Protein AF-A0A3B9EGW2-F1 (afdb_monomer_lite)

Radius of gyration: 11.52 Å; chains: 1; bounding box: 25×28×24 Å

Sequence (63 aa):
MQLAQMVAVWRQGEAAKHDPVLVNMLARHAATLNRLAPGAAEKVL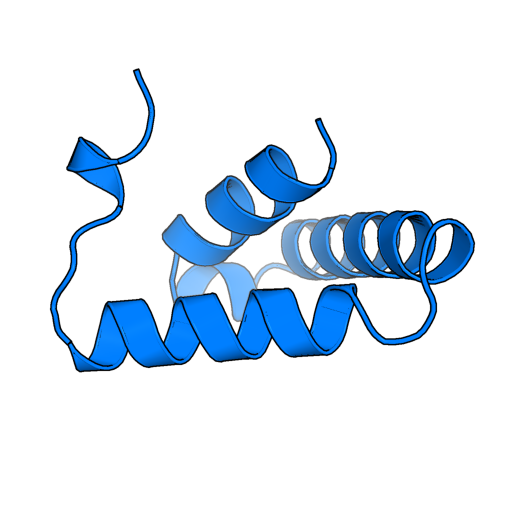AAFEDMKAQGIDLKRALP

Secondary structure (DSSP, 8-state):
-HHHHHHHHHTTTHHHHS-HHHHHHHHHHHHHHHHHSTTHHHHHHHHHHHHHHTT--GGGS--

Foldseek 3Di:
DLLVLLVVLCLVPPVSVPPPVSVVSNVVSLVVVCVVPNCPSVVSVVVVVVCVVVVPDCVPVDD

pLDDT: mean 78.28, std 11.26, range [45.12, 91.0]

Structure (mmCIF, N/CA/C/O backbone):
data_AF-A0A3B9EGW2-F1
#
_entry.id   AF-A0A3B9EGW2-F1
#
loop_
_atom_site.group_PDB
_atom_site.id
_atom_site.type_symbol
_atom_site.label_atom_id
_atom_site.label_alt_id
_atom_site.label_comp_id
_atom_site.label_asym_id
_atom_site.label_entity_id
_atom_site.label_seq_id
_atom_site.pdbx_PDB_ins_code
_atom_site.Cartn_x
_atom_site.Cartn_y
_atom_site.Cartn_z
_atom_site.occupancy
_atom_site.B_iso_or_equiv
_atom_site.auth_seq_id
_atom_site.auth_comp_id
_atom_site.auth_asym_id
_atom_site.auth_atom_id
_atom_site.pdbx_PDB_model_num
ATOM 1 N N . MET A 1 1 ? 10.733 4.282 4.909 1.00 68.38 1 MET A N 1
ATOM 2 C CA . MET A 1 1 ? 10.649 4.644 3.473 1.00 68.38 1 MET A CA 1
ATOM 3 C C . MET A 1 1 ? 9.661 3.787 2.675 1.00 68.38 1 MET A C 1
ATOM 5 O O . MET A 1 1 ? 8.847 4.376 1.984 1.00 68.38 1 MET A O 1
ATOM 9 N N . GLN A 1 2 ? 9.647 2.451 2.797 1.00 73.56 2 GLN A N 1
ATOM 10 C CA . GLN A 1 2 ? 8.754 1.570 2.008 1.00 73.56 2 GLN A CA 1
ATOM 11 C C . GLN A 1 2 ? 7.249 1.865 2.185 1.00 73.56 2 GLN A C 1
ATOM 13 O O . GLN A 1 2 ? 6.516 1.960 1.207 1.00 73.56 2 GLN A O 1
ATOM 18 N N . LEU A 1 3 ? 6.797 2.098 3.424 1.00 73.25 3 LEU A N 1
ATOM 19 C CA . LEU A 1 3 ? 5.398 2.437 3.716 1.00 73.25 3 LEU A CA 1
ATOM 20 C C . LEU A 1 3 ? 4.941 3.719 2.998 1.00 73.25 3 LEU A C 1
ATOM 22 O O . LEU A 1 3 ? 3.894 3.730 2.364 1.00 73.25 3 LEU A O 1
ATOM 26 N N . ALA A 1 4 ? 5.758 4.776 3.037 1.00 73.44 4 ALA A N 1
ATOM 27 C CA . ALA A 1 4 ? 5.460 6.048 2.375 1.00 73.44 4 ALA A CA 1
ATOM 28 C C . ALA A 1 4 ? 5.380 5.909 0.843 1.00 73.44 4 ALA A C 1
ATOM 30 O O . ALA A 1 4 ? 4.573 6.576 0.203 1.00 73.44 4 ALA A O 1
ATOM 31 N N . GLN A 1 5 ? 6.174 5.007 0.257 1.00 77.31 5 GLN A N 1
ATOM 32 C CA . GLN A 1 5 ? 6.118 4.701 -1.175 1.00 77.31 5 GLN A CA 1
ATOM 33 C C . GLN A 1 5 ? 4.837 3.936 -1.540 1.00 77.31 5 GLN A C 1
ATOM 35 O O . GLN A 1 5 ? 4.197 4.269 -2.535 1.00 77.31 5 GLN A O 1
ATOM 40 N N . MET A 1 6 ? 4.399 2.984 -0.706 1.00 79.19 6 MET A N 1
ATOM 41 C CA . MET A 1 6 ? 3.104 2.313 -0.886 1.00 79.19 6 MET A CA 1
ATOM 42 C C . MET A 1 6 ? 1.930 3.301 -0.782 1.00 79.19 6 MET A C 1
ATOM 44 O O . MET A 1 6 ? 1.031 3.248 -1.617 1.00 79.19 6 MET A O 1
ATOM 48 N N . VAL A 1 7 ? 1.972 4.250 0.168 1.00 76.25 7 VAL A N 1
ATOM 49 C CA . VAL A 1 7 ? 0.991 5.353 0.261 1.00 76.25 7 VAL A CA 1
ATOM 50 C C . VAL A 1 7 ? 0.983 6.183 -1.023 1.00 76.25 7 VAL A C 1
ATOM 52 O O . VAL A 1 7 ? -0.082 6.503 -1.541 1.00 76.25 7 VAL A O 1
ATOM 55 N N . ALA A 1 8 ? 2.158 6.548 -1.546 1.00 77.75 8 ALA A N 1
ATOM 56 C CA . ALA A 1 8 ? 2.268 7.392 -2.733 1.00 77.75 8 ALA A CA 1
ATOM 57 C C . ALA A 1 8 ? 1.654 6.736 -3.979 1.00 77.75 8 ALA A C 1
ATOM 59 O O . ALA A 1 8 ? 0.945 7.412 -4.721 1.00 77.75 8 ALA A O 1
ATOM 60 N N . VAL A 1 9 ? 1.875 5.430 -4.183 1.00 75.19 9 VAL A N 1
ATOM 61 C CA . VAL A 1 9 ? 1.242 4.675 -5.279 1.00 75.19 9 VAL A CA 1
ATOM 62 C C . VAL A 1 9 ? -0.263 4.546 -5.051 1.00 75.19 9 VAL A C 1
ATOM 64 O O . VAL A 1 9 ? -1.048 4.795 -5.960 1.00 75.19 9 VAL A O 1
ATOM 67 N N . TRP A 1 10 ? -0.686 4.233 -3.826 1.00 73.56 10 TRP A N 1
ATOM 68 C CA . TRP A 1 10 ? -2.101 4.088 -3.491 1.00 73.56 10 TRP A CA 1
ATOM 69 C C . TRP A 1 10 ? -2.901 5.393 -3.674 1.00 73.56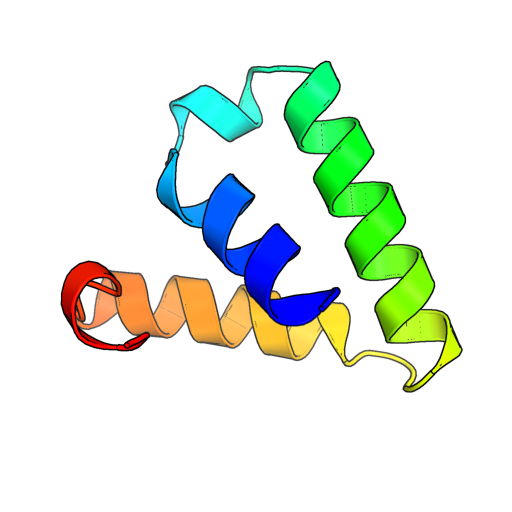 10 TRP A C 1
ATOM 71 O O . TRP A 1 10 ? -4.023 5.373 -4.179 1.00 73.56 10 TRP A O 1
ATOM 81 N N . ARG A 1 11 ? -2.305 6.554 -3.362 1.00 72.81 11 ARG A N 1
ATOM 82 C CA . ARG A 1 11 ? -2.921 7.885 -3.545 1.00 72.81 11 ARG A CA 1
ATOM 83 C C . ARG A 1 11 ? -3.235 8.240 -4.996 1.00 72.81 11 ARG A C 1
ATOM 85 O O . ARG A 1 11 ? -4.061 9.119 -5.225 1.00 72.81 11 ARG A O 1
ATOM 92 N N . GLN A 1 12 ? -2.591 7.595 -5.963 1.00 75.31 12 GLN A N 1
ATOM 93 C CA . GLN A 1 12 ? -2.905 7.794 -7.378 1.00 75.31 12 GLN A CA 1
ATOM 94 C C . GLN A 1 12 ? -4.226 7.114 -7.789 1.00 75.31 12 GLN A C 1
ATOM 96 O O . GLN A 1 12 ? -4.718 7.330 -8.896 1.00 75.31 12 GLN A O 1
ATOM 101 N N . GLY A 1 13 ? -4.844 6.350 -6.880 1.00 70.62 13 GLY A N 1
ATOM 102 C CA . GLY A 1 13 ? -6.185 5.804 -7.044 1.00 70.62 13 GLY A CA 1
ATOM 103 C C . GLY A 1 13 ? -6.267 4.713 -8.111 1.00 70.62 13 GLY A C 1
ATOM 104 O O . GLY A 1 13 ? -5.282 4.045 -8.424 1.00 70.62 13 GLY A O 1
ATOM 105 N N . GLU A 1 14 ? -7.463 4.522 -8.674 1.00 69.31 14 GLU A N 1
ATOM 106 C CA . GLU A 1 14 ? -7.732 3.463 -9.662 1.00 69.31 14 GLU A CA 1
ATOM 107 C C . GLU A 1 14 ? -6.846 3.573 -10.913 1.00 69.31 14 GLU A C 1
ATOM 109 O O . GLU A 1 14 ? -6.463 2.555 -11.479 1.00 69.31 14 GLU A O 1
ATOM 114 N N . ALA A 1 15 ? -6.434 4.783 -11.304 1.00 67.88 15 ALA A N 1
ATOM 115 C CA . ALA A 1 15 ? -5.553 4.985 -12.455 1.00 67.88 15 ALA A CA 1
ATOM 116 C C . ALA A 1 15 ? -4.193 4.282 -12.287 1.00 67.88 15 ALA A C 1
ATOM 118 O O . ALA A 1 15 ? -3.678 3.700 -13.240 1.00 67.88 15 ALA A O 1
ATOM 119 N N . ALA A 1 16 ? -3.645 4.246 -11.069 1.00 72.50 16 ALA A N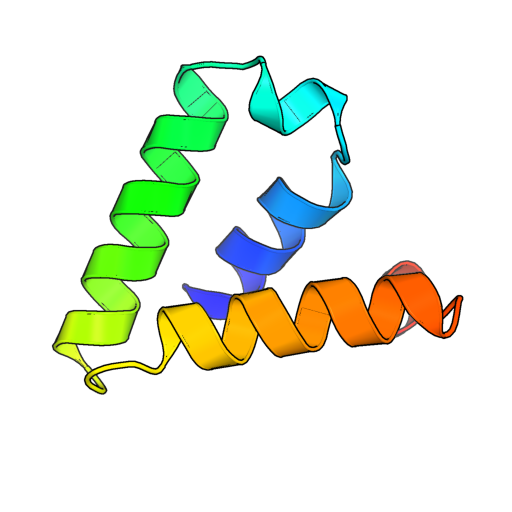 1
ATOM 120 C CA . ALA A 1 16 ? -2.379 3.567 -10.804 1.00 72.50 16 ALA A CA 1
ATOM 121 C C . ALA A 1 16 ? -2.482 2.040 -10.805 1.00 72.50 16 ALA A C 1
ATOM 123 O O . ALA A 1 16 ? -1.473 1.370 -11.015 1.00 72.50 16 ALA A O 1
ATOM 124 N N . LYS A 1 17 ? -3.683 1.474 -10.630 1.00 70.38 17 LYS A N 1
ATOM 125 C CA . LYS A 1 17 ? -3.897 0.025 -10.779 1.00 70.38 17 LYS A CA 1
ATOM 126 C C . LYS A 1 17 ? -3.775 -0.432 -12.232 1.00 70.38 17 LYS A C 1
ATOM 128 O O . LYS A 1 17 ? -3.544 -1.612 -12.479 1.00 70.38 17 LYS A O 1
ATOM 133 N N . HIS A 1 18 ? -3.927 0.494 -13.177 1.00 76.75 18 HIS A N 1
ATOM 134 C CA . HIS A 1 18 ? -3.814 0.227 -14.607 1.00 76.75 18 HIS A CA 1
ATOM 135 C C . HIS A 1 18 ? -2.441 0.602 -15.185 1.00 76.75 18 HIS A C 1
ATOM 137 O O . HIS A 1 18 ? -2.164 0.262 -16.333 1.00 76.75 18 HIS A O 1
ATOM 143 N N . ASP A 1 19 ? -1.567 1.244 -14.402 1.00 83.44 19 ASP A N 1
ATOM 144 C CA . ASP A 1 19 ? -0.192 1.532 -14.808 1.00 83.44 19 ASP A CA 1
ATOM 145 C C . ASP A 1 19 ? 0.739 0.364 -14.412 1.00 83.44 19 ASP A C 1
ATOM 147 O O . ASP A 1 19 ? 0.984 0.124 -13.222 1.00 83.44 19 ASP A O 1
ATOM 151 N N . PRO A 1 20 ? 1.310 -0.366 -15.387 1.00 83.38 20 PRO A N 1
ATOM 152 C CA . PRO A 1 20 ? 2.158 -1.521 -15.109 1.00 83.38 20 PRO A CA 1
ATOM 153 C C . PRO A 1 20 ? 3.454 -1.163 -14.366 1.00 83.38 20 PRO A C 1
ATOM 155 O O . PRO A 1 20 ? 4.011 -2.008 -13.661 1.00 83.38 20 PRO A O 1
ATOM 158 N N . VAL A 1 21 ? 3.960 0.067 -14.487 1.00 88.31 21 VAL A N 1
ATOM 159 C CA . VAL A 1 21 ? 5.147 0.527 -13.752 1.00 88.31 21 VAL A CA 1
ATOM 160 C C . VAL A 1 21 ? 4.811 0.685 -12.274 1.00 88.31 21 VAL A C 1
ATOM 162 O O . VAL A 1 21 ? 5.552 0.198 -11.415 1.00 88.31 21 VAL A O 1
ATOM 165 N N . LEU A 1 22 ? 3.676 1.310 -11.968 1.00 83.12 22 LEU A N 1
ATOM 166 C CA . LEU A 1 22 ? 3.249 1.566 -10.593 1.00 83.12 22 LEU A CA 1
ATOM 167 C C . LEU A 1 22 ? 2.849 0.283 -9.865 1.00 83.12 22 LEU A C 1
ATOM 169 O O . LEU A 1 22 ? 3.238 0.092 -8.710 1.00 83.12 22 LEU A O 1
ATOM 173 N N . VAL A 1 23 ? 2.171 -0.639 -10.553 1.00 83.69 23 VAL A N 1
ATOM 174 C CA . VAL A 1 23 ? 1.866 -1.978 -10.022 1.00 83.69 23 VAL A CA 1
ATOM 175 C C . VAL A 1 23 ? 3.153 -2.727 -9.663 1.00 83.69 23 VAL A C 1
ATOM 177 O O . VAL A 1 23 ? 3.272 -3.280 -8.567 1.00 83.69 23 VAL A O 1
ATOM 180 N N . ASN A 1 24 ? 4.158 -2.693 -10.541 1.00 87.19 24 ASN A N 1
ATOM 181 C CA . ASN A 1 24 ? 5.446 -3.335 -10.280 1.00 87.19 24 ASN A CA 1
ATOM 182 C C . ASN A 1 24 ? 6.216 -2.680 -9.124 1.00 87.19 24 ASN A C 1
ATOM 184 O O . ASN A 1 24 ? 6.846 -3.385 -8.331 1.00 87.19 24 ASN A O 1
ATOM 188 N N . MET A 1 25 ? 6.172 -1.350 -8.994 1.00 87.00 25 MET A N 1
ATOM 189 C CA . MET A 1 25 ? 6.762 -0.663 -7.840 1.00 87.00 25 MET A CA 1
ATOM 190 C C . MET A 1 25 ? 6.073 -1.081 -6.540 1.00 87.00 25 MET A C 1
ATOM 192 O O . MET A 1 25 ? 6.756 -1.479 -5.595 1.00 87.00 25 MET A O 1
ATOM 196 N N . LEU A 1 26 ? 4.736 -1.079 -6.503 1.00 84.50 26 LEU A N 1
ATOM 197 C CA . LEU A 1 26 ? 3.970 -1.499 -5.329 1.00 84.50 26 LEU A CA 1
ATOM 198 C C . LEU A 1 26 ? 4.322 -2.931 -4.907 1.00 84.50 26 LEU A C 1
ATOM 200 O O . LEU A 1 26 ? 4.580 -3.172 -3.728 1.00 84.50 26 LEU A O 1
ATOM 204 N N . ALA A 1 27 ? 4.412 -3.858 -5.864 1.00 86.56 27 ALA A N 1
ATOM 205 C CA . ALA A 1 27 ? 4.791 -5.245 -5.602 1.00 86.56 27 ALA A CA 1
ATOM 206 C C . ALA A 1 27 ? 6.195 -5.365 -4.980 1.00 86.56 27 ALA A C 1
ATOM 208 O O . ALA A 1 27 ? 6.392 -6.116 -4.023 1.00 86.56 27 ALA A O 1
ATOM 209 N N . ARG A 1 28 ? 7.175 -4.586 -5.462 1.00 89.88 28 ARG A N 1
ATOM 210 C CA . ARG A 1 28 ? 8.538 -4.555 -4.895 1.00 89.88 28 ARG A CA 1
ATOM 211 C C . ARG A 1 28 ? 8.561 -3.992 -3.473 1.00 89.88 28 ARG A C 1
ATOM 213 O O . ARG A 1 28 ? 9.272 -4.524 -2.614 1.00 89.88 28 ARG A O 1
ATOM 220 N N . HIS A 1 29 ? 7.781 -2.946 -3.211 1.00 87.94 29 HIS A N 1
ATOM 221 C CA . HIS A 1 29 ? 7.668 -2.357 -1.878 1.00 87.94 29 HIS A CA 1
ATOM 222 C C . HIS A 1 29 ? 6.998 -3.324 -0.894 1.00 87.94 29 HIS A C 1
ATOM 224 O O . HIS A 1 29 ? 7.522 -3.552 0.199 1.00 87.94 29 HIS A O 1
ATOM 230 N N . ALA A 1 30 ? 5.913 -3.976 -1.317 1.00 86.69 30 ALA A N 1
ATOM 231 C CA . ALA A 1 30 ? 5.224 -5.005 -0.547 1.00 86.69 30 ALA A CA 1
ATOM 232 C C . ALA A 1 30 ? 6.139 -6.198 -0.230 1.00 86.69 30 ALA A C 1
ATOM 234 O O . ALA A 1 30 ? 6.212 -6.630 0.920 1.00 86.69 30 ALA A O 1
ATOM 235 N N . ALA A 1 31 ? 6.901 -6.689 -1.214 1.00 89.25 31 ALA A N 1
ATOM 236 C CA . ALA A 1 31 ? 7.863 -7.772 -1.012 1.00 89.25 31 ALA A CA 1
ATOM 237 C C . ALA A 1 31 ? 8.960 -7.386 -0.006 1.00 89.25 31 ALA A C 1
ATOM 239 O O . ALA A 1 31 ? 9.312 -8.176 0.870 1.00 89.25 31 ALA A O 1
ATOM 240 N N . THR A 1 32 ? 9.470 -6.154 -0.093 1.00 90.56 32 THR A N 1
ATOM 241 C CA . THR A 1 32 ? 10.469 -5.639 0.855 1.00 90.56 32 THR A CA 1
ATOM 242 C C . THR A 1 32 ? 9.902 -5.557 2.270 1.00 90.56 32 THR A C 1
ATOM 244 O O . THR A 1 32 ? 10.557 -5.971 3.224 1.00 90.56 32 THR A O 1
ATOM 247 N N . LEU A 1 33 ? 8.674 -5.058 2.413 1.00 86.31 33 LEU A N 1
ATOM 248 C CA . LEU A 1 33 ? 8.003 -4.937 3.703 1.00 86.31 33 LEU A CA 1
ATOM 249 C C . LEU A 1 33 ? 7.712 -6.313 4.322 1.00 86.31 33 LEU A C 1
ATOM 251 O O . LEU A 1 33 ? 8.018 -6.530 5.491 1.00 86.31 33 LEU A O 1
ATOM 255 N N . ASN A 1 34 ? 7.220 -7.264 3.526 1.00 88.81 34 ASN A N 1
ATOM 256 C CA . ASN A 1 34 ? 6.963 -8.634 3.973 1.00 88.81 34 ASN A CA 1
ATOM 257 C C . ASN A 1 34 ? 8.240 -9.391 4.362 1.00 88.81 34 ASN A C 1
ATOM 259 O O . ASN A 1 34 ? 8.193 -10.251 5.237 1.00 88.81 34 ASN A O 1
ATOM 263 N N . ARG A 1 35 ? 9.389 -9.058 3.758 1.00 90.94 35 ARG A N 1
ATOM 264 C CA . ARG A 1 35 ? 10.692 -9.607 4.163 1.00 90.94 35 ARG A CA 1
ATOM 265 C C . ARG A 1 35 ? 11.092 -9.171 5.574 1.00 90.94 35 ARG A C 1
ATOM 267 O O . ARG A 1 35 ? 11.746 -9.933 6.275 1.00 90.94 35 ARG A O 1
ATOM 274 N N . LEU A 1 36 ? 10.730 -7.950 5.968 1.00 89.31 36 LEU A N 1
ATOM 275 C CA . LEU A 1 36 ? 11.005 -7.409 7.302 1.00 89.31 36 LEU A CA 1
ATOM 276 C C . LEU A 1 36 ? 9.986 -7.901 8.334 1.00 89.31 36 LEU A C 1
ATOM 278 O O . LEU A 1 36 ? 10.349 -8.195 9.468 1.00 89.31 36 LEU A O 1
ATOM 282 N N . ALA A 1 37 ? 8.718 -7.986 7.937 1.00 88.00 37 ALA A N 1
ATOM 283 C CA . ALA A 1 37 ? 7.625 -8.453 8.774 1.00 88.00 37 ALA A CA 1
ATOM 284 C C . ALA A 1 37 ? 6.593 -9.197 7.907 1.00 88.00 37 ALA A C 1
ATOM 286 O O . ALA A 1 37 ? 5.858 -8.550 7.154 1.00 88.00 37 ALA A O 1
ATOM 287 N N . PRO A 1 38 ? 6.506 -10.536 7.999 1.00 91.00 38 PRO A N 1
ATOM 288 C CA . PRO A 1 38 ? 5.552 -11.315 7.215 1.00 91.00 38 PRO A CA 1
ATOM 289 C C . PRO A 1 38 ? 4.108 -10.824 7.399 1.00 91.00 38 PRO A C 1
ATOM 291 O O . PRO A 1 38 ? 3.646 -10.618 8.522 1.00 91.00 38 PRO A O 1
ATOM 294 N N . GLY A 1 39 ? 3.402 -10.606 6.288 1.00 88.00 39 GLY A N 1
ATOM 295 C CA . GLY A 1 39 ? 2.014 -10.126 6.275 1.00 88.00 39 GLY A CA 1
ATOM 296 C C . GLY A 1 39 ? 1.838 -8.629 6.568 1.00 88.00 39 GLY A C 1
ATOM 297 O O . GLY A 1 39 ? 0.709 -8.140 6.613 1.00 88.00 39 GLY A O 1
ATOM 298 N N . ALA A 1 40 ? 2.915 -7.862 6.762 1.00 88.38 40 ALA A N 1
ATOM 299 C CA . ALA A 1 40 ? 2.803 -6.426 7.013 1.00 88.38 40 ALA A CA 1
ATOM 300 C C . ALA A 1 40 ? 2.255 -5.657 5.800 1.00 88.38 40 ALA A C 1
ATOM 302 O O . ALA A 1 40 ? 1.500 -4.704 5.983 1.00 88.38 40 ALA A O 1
ATOM 303 N N . ALA A 1 41 ? 2.573 -6.077 4.571 1.00 86.69 41 ALA A N 1
ATOM 304 C CA . ALA A 1 41 ? 2.065 -5.415 3.370 1.00 86.69 41 ALA A CA 1
ATOM 305 C C . ALA A 1 41 ? 0.540 -5.537 3.226 1.00 86.69 41 ALA A C 1
ATOM 307 O O . ALA A 1 41 ? -0.117 -4.560 2.880 1.00 86.69 41 ALA A O 1
ATOM 308 N N . GLU A 1 42 ? -0.027 -6.701 3.547 1.00 87.25 42 GLU A N 1
ATOM 309 C CA . GLU A 1 42 ? -1.477 -6.932 3.507 1.00 87.25 42 GLU A CA 1
ATOM 310 C C . GLU A 1 42 ? -2.204 -6.061 4.531 1.00 87.25 42 GLU A C 1
ATOM 312 O O . GLU A 1 42 ? -3.180 -5.395 4.195 1.00 87.25 42 GLU A O 1
ATOM 317 N N . LYS A 1 43 ? -1.677 -5.987 5.760 1.00 87.56 43 LYS A N 1
ATOM 318 C CA . LYS A 1 43 ? -2.223 -5.124 6.819 1.00 87.56 43 LYS A CA 1
ATOM 319 C C . LYS A 1 43 ? -2.198 -3.648 6.429 1.00 87.56 43 LYS A C 1
ATOM 321 O O . LYS A 1 43 ? -3.148 -2.926 6.703 1.00 87.56 43 LYS A O 1
ATOM 326 N N . VAL A 1 44 ? -1.123 -3.207 5.779 1.00 85.31 44 VAL A N 1
ATOM 327 C CA . VAL A 1 44 ? -0.971 -1.829 5.297 1.00 85.31 44 VAL A CA 1
ATOM 328 C C . VAL A 1 44 ? -1.967 -1.513 4.183 1.00 85.31 44 VAL A C 1
ATOM 330 O O . VAL A 1 44 ? -2.616 -0.473 4.231 1.00 85.31 44 VAL A O 1
ATOM 333 N N . LEU A 1 45 ? -2.120 -2.405 3.202 1.00 83.12 45 LEU A N 1
ATOM 334 C CA . LEU A 1 45 ? -3.090 -2.219 2.121 1.00 83.12 45 LEU A CA 1
ATOM 335 C C . LEU A 1 45 ? -4.527 -2.206 2.653 1.00 83.12 45 LEU A C 1
ATOM 337 O O . LEU A 1 45 ? -5.305 -1.338 2.267 1.00 83.12 45 LEU A O 1
ATOM 341 N N . ALA A 1 46 ? -4.855 -3.107 3.583 1.00 86.69 46 ALA A N 1
ATOM 342 C CA . ALA A 1 46 ? -6.157 -3.132 4.242 1.00 86.69 46 ALA A CA 1
ATOM 343 C C . ALA A 1 46 ? -6.426 -1.837 5.023 1.00 86.69 46 ALA A C 1
ATOM 345 O O . ALA A 1 46 ? -7.509 -1.271 4.909 1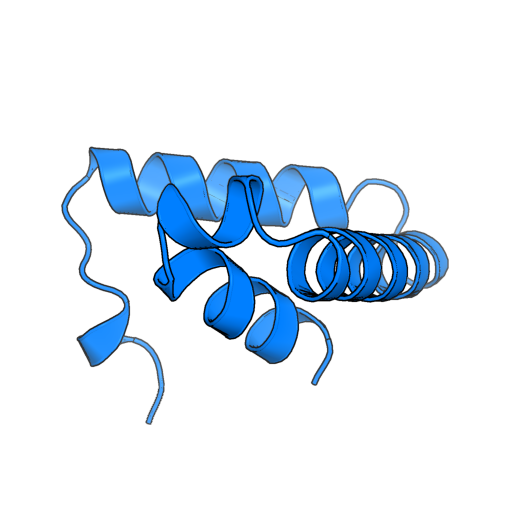.00 86.69 46 ALA A O 1
ATOM 346 N N . ALA A 1 47 ? -5.428 -1.331 5.756 1.00 85.12 47 ALA A N 1
ATOM 347 C CA . ALA A 1 47 ? -5.539 -0.060 6.464 1.00 85.12 47 ALA A CA 1
ATOM 348 C C . ALA A 1 47 ? -5.771 1.116 5.503 1.00 85.12 47 ALA A C 1
ATOM 350 O O . ALA A 1 47 ? -6.566 1.998 5.805 1.00 85.12 47 ALA A O 1
ATOM 351 N N . PHE A 1 48 ? -5.129 1.136 4.332 1.00 82.62 48 PHE A N 1
ATOM 352 C CA . PHE A 1 48 ? -5.376 2.192 3.348 1.00 82.62 48 PHE A CA 1
ATOM 353 C C . PHE A 1 48 ? -6.794 2.135 2.778 1.00 82.62 48 PHE A C 1
ATOM 355 O O . PHE A 1 48 ? -7.465 3.165 2.734 1.00 82.62 48 PHE A O 1
ATOM 362 N N . GLU A 1 49 ? -7.282 0.956 2.388 1.00 81.69 49 GLU A N 1
ATOM 363 C CA . GLU A 1 49 ? -8.663 0.808 1.906 1.00 81.69 49 GLU A CA 1
ATOM 364 C C . GLU A 1 49 ? -9.693 1.208 2.975 1.00 81.69 49 GLU A C 1
ATOM 366 O O . GLU A 1 49 ? -10.653 1.911 2.660 1.00 81.69 49 GLU A O 1
ATOM 371 N N . ASP A 1 50 ? -9.458 0.855 4.241 1.00 85.44 50 ASP A N 1
ATOM 372 C CA . ASP A 1 50 ? -10.293 1.279 5.370 1.00 85.44 50 ASP A CA 1
ATOM 373 C C . ASP A 1 50 ? -10.270 2.809 5.555 1.00 85.44 50 ASP A C 1
ATOM 375 O O . ASP A 1 50 ? -11.316 3.451 5.647 1.00 85.44 50 ASP A O 1
ATOM 379 N N . MET A 1 51 ? -9.093 3.441 5.476 1.00 80.88 51 MET A N 1
ATOM 380 C CA . MET A 1 51 ? -8.97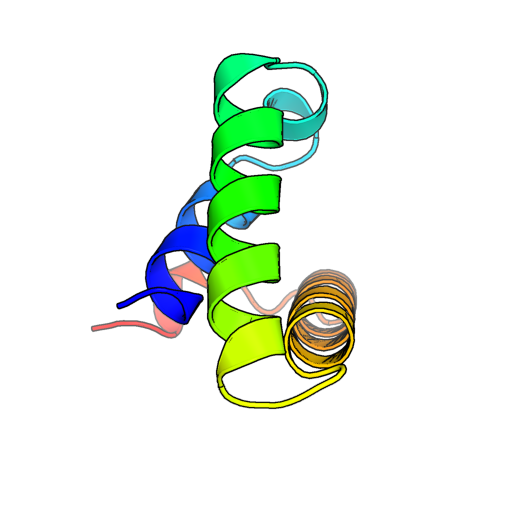1 4.905 5.519 1.00 80.88 51 MET A CA 1
ATOM 381 C C . MET A 1 51 ? -9.713 5.597 4.364 1.00 80.88 51 MET A C 1
ATOM 383 O O . MET A 1 51 ? -10.357 6.626 4.580 1.00 80.88 51 MET A O 1
ATOM 387 N N . LYS A 1 52 ? -9.670 5.038 3.147 1.00 76.88 52 LYS A N 1
ATOM 388 C CA . LYS A 1 52 ? -10.454 5.533 1.999 1.00 76.88 52 LYS A CA 1
ATOM 389 C C . LYS A 1 52 ? -11.948 5.394 2.234 1.00 76.88 52 LYS A C 1
ATOM 391 O O . LYS A 1 52 ? -12.679 6.338 1.945 1.00 76.88 52 LYS A O 1
ATOM 396 N N . ALA A 1 53 ? -12.395 4.256 2.761 1.00 81.62 53 ALA A N 1
ATOM 397 C CA . ALA A 1 53 ? -13.799 4.030 3.093 1.00 81.62 53 ALA A CA 1
ATOM 398 C C . ALA A 1 53 ? -14.299 5.014 4.164 1.00 81.62 53 ALA A C 1
ATOM 400 O O . ALA A 1 53 ? -15.430 5.489 4.088 1.00 81.62 53 ALA A O 1
ATOM 401 N N . GLN A 1 54 ? -13.431 5.388 5.105 1.00 81.75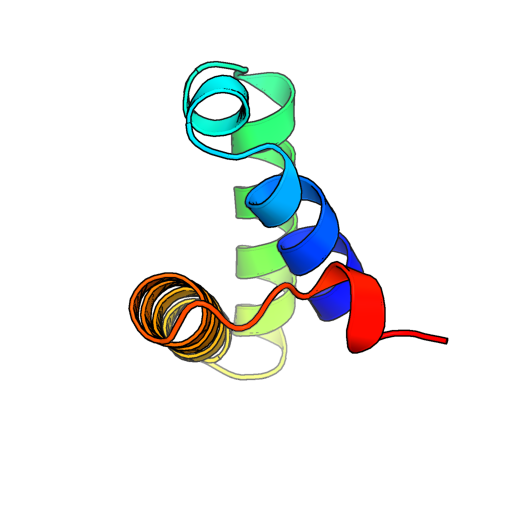 54 GLN A N 1
ATOM 402 C CA . GLN A 1 54 ? -13.707 6.395 6.132 1.00 81.75 54 GLN A CA 1
ATOM 403 C C . GLN A 1 54 ? -13.585 7.845 5.628 1.00 81.75 54 GLN A C 1
ATOM 405 O O . GLN A 1 54 ? -13.794 8.782 6.396 1.00 81.75 54 GLN A O 1
ATOM 410 N N . GLY A 1 55 ? -13.240 8.063 4.353 1.00 73.00 55 GLY A N 1
ATOM 411 C CA . GLY A 1 55 ? -13.058 9.402 3.790 1.00 73.00 55 GLY A CA 1
ATOM 412 C C . GLY A 1 55 ? -11.862 10.161 4.377 1.00 73.00 55 GLY A C 1
ATOM 413 O O . GLY A 1 55 ? -11.794 11.387 4.260 1.00 73.00 55 GLY A O 1
ATOM 414 N N . ILE A 1 56 ? -10.915 9.458 5.009 1.00 70.00 56 ILE A N 1
ATOM 415 C CA . ILE A 1 56 ? -9.695 10.055 5.549 1.00 70.00 56 ILE A CA 1
ATOM 416 C C . ILE A 1 56 ? -8.768 10.365 4.375 1.00 70.00 56 ILE A C 1
ATOM 418 O O . ILE A 1 56 ? -8.082 9.493 3.837 1.00 70.00 56 ILE A O 1
ATOM 422 N N . ASP A 1 57 ? -8.738 11.635 3.971 1.00 63.97 57 ASP A N 1
ATOM 423 C CA . ASP A 1 57 ? -7.800 12.099 2.955 1.00 63.97 57 ASP A CA 1
ATOM 424 C C . ASP A 1 57 ? -6.378 12.123 3.541 1.00 63.97 57 ASP A C 1
ATOM 426 O O . ASP A 1 57 ? -5.997 13.004 4.321 1.00 63.97 57 ASP A O 1
ATOM 430 N N . LEU A 1 58 ? -5.565 11.142 3.133 1.00 60.84 58 LEU A N 1
ATOM 431 C CA . LEU A 1 58 ? -4.141 11.041 3.466 1.00 60.84 58 LEU A CA 1
ATOM 432 C C . LEU A 1 58 ? -3.326 12.280 3.045 1.00 60.84 58 LEU A C 1
ATOM 434 O O . LEU A 1 58 ? -2.176 12.398 3.468 1.00 60.84 58 LEU A O 1
ATOM 438 N N . LYS A 1 59 ? -3.886 13.236 2.279 1.00 54.22 59 LYS A N 1
ATOM 439 C CA . LYS A 1 59 ? -3.281 14.566 2.064 1.00 54.22 59 LYS A CA 1
ATOM 440 C C . LYS A 1 59 ? -2.947 15.302 3.364 1.00 54.22 59 LYS A C 1
ATOM 442 O O . LYS A 1 59 ? -2.077 16.163 3.330 1.00 54.22 59 LYS A O 1
ATOM 447 N N . ARG A 1 60 ? -3.617 14.990 4.479 1.00 49.81 60 ARG A N 1
ATOM 448 C CA . ARG A 1 60 ? -3.379 15.622 5.791 1.00 49.81 60 ARG A CA 1
ATOM 449 C C . ARG A 1 60 ? -2.502 14.816 6.753 1.00 49.81 60 ARG A C 1
ATOM 451 O O . ARG A 1 60 ? -2.170 15.333 7.812 1.00 49.81 60 ARG A O 1
ATOM 458 N N . ALA A 1 61 ? -2.168 13.568 6.428 1.00 47.91 61 ALA A N 1
ATOM 459 C CA . ALA A 1 61 ? -1.610 12.617 7.396 1.00 47.91 61 ALA A CA 1
ATOM 460 C C . ALA A 1 61 ? -0.083 12.428 7.316 1.00 47.91 61 ALA A C 1
ATOM 462 O O . ALA A 1 61 ? 0.475 11.662 8.098 1.00 47.91 61 ALA A O 1
ATOM 463 N N . LEU A 1 62 ? 0.603 13.108 6.397 1.00 48.38 62 LEU A N 1
ATOM 464 C CA . LEU A 1 62 ? 2.065 13.136 6.324 1.00 48.38 62 LEU A CA 1
ATOM 465 C C . LEU A 1 62 ? 2.525 14.604 6.297 1.00 48.38 62 LEU A C 1
ATOM 467 O O . LEU A 1 62 ? 1.922 15.372 5.544 1.00 48.38 62 LEU A O 1
ATOM 471 N N . PRO A 1 63 ? 3.517 14.992 7.124 1.00 45.12 63 PRO A N 1
ATOM 472 C CA . PRO A 1 63 ? 4.091 16.338 7.112 1.00 45.12 63 PRO A CA 1
ATOM 473 C C . PRO A 1 63 ? 4.777 16.669 5.782 1.00 45.12 63 PRO A C 1
ATOM 475 O O . PRO A 1 63 ? 5.268 15.729 5.110 1.00 45.12 63 PRO A O 1
#